Protein AF-A0A060C2W8-F1 (afdb_monomer)

Radius of gyration: 21.61 Å; Cα contacts (8 Å, |Δi|>4): 194; chains: 1; bounding box: 52×40×56 Å

pLDDT: mean 75.12, std 22.34, range [25.98, 97.38]

Solvent-accessible surface area (backbone atoms only — not comparable to full-atom values): 8453 Å² total; per-residue (Å²): 133,81,70,85,68,49,45,65,50,46,77,30,58,70,22,30,35,63,42,86,83,68,55,71,45,81,66,32,76,45,71,22,42,38,35,42,38,41,82,88,74,50,73,50,80,44,84,43,75,37,80,78,45,66,50,79,48,45,62,85,52,87,72,8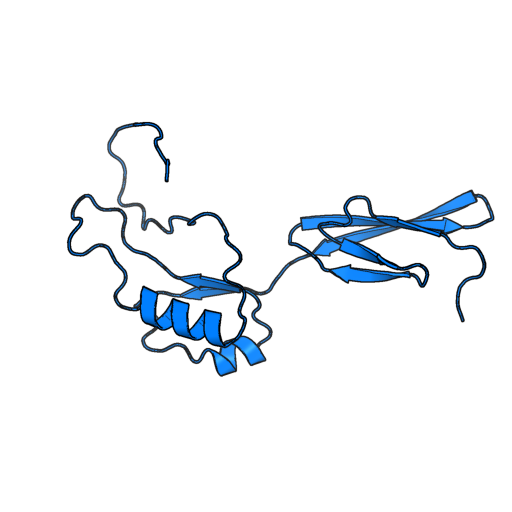1,64,52,65,61,43,45,74,71,58,38,45,31,59,48,65,43,61,37,51,86,62,89,61,74,94,72,24,63,34,88,37,31,68,63,52,49,52,48,32,53,76,66,69,24,44,68,63,84,63,73,82,76,76,65,48,77,76,71,88,82,80,90,82,91,80,83,86,86,89,77,135

Nearest PDB structures (foldseek):
  3ncx-assembly2_B  TM=8.885E-01  e=1.366E-03  Escherichia coli O157:H7 str. TW14359
  7quz-assembly2_DDD  TM=9.394E-01  e=3.832E-03  Paenibacillus illinoisensis
  2zwk-assembly2_E-5  TM=9.213E-01  e=6.017E-03  Escherichia coli O157:H7 str. EDL933
  4uj6-assembly1_A  TM=7.610E-01  e=3.901E-02  Geobacillus stearothermophilus
  4uic-assembly1_A  TM=7.484E-01  e=1.026E-01  Geobacillus stearothermophilus

Foldseek 3Di:
DAPPAKDKDKPDVCQWDADRRRDIDGHDADKIKMKIAHPVRDIDIDIDGDDFAEEEDAVVPVDDPLVVCVVVRHQAYHYAQFAPDPPPPHGGGPCRVVVVVSCVVSNSDPPPPPPPPPHPDPDDDDDDDDDDDDD

InterPro domains:
  IPR002053 Glycoside hydrolase, family 25 [PF01183] (55-108)
  IPR002053 Glycoside hydrolase, family 25 [PS51904] (51-135)
  IPR003343 Bacterial Ig-like domain, group 2 [PF02368] (6-42)
  IPR008964 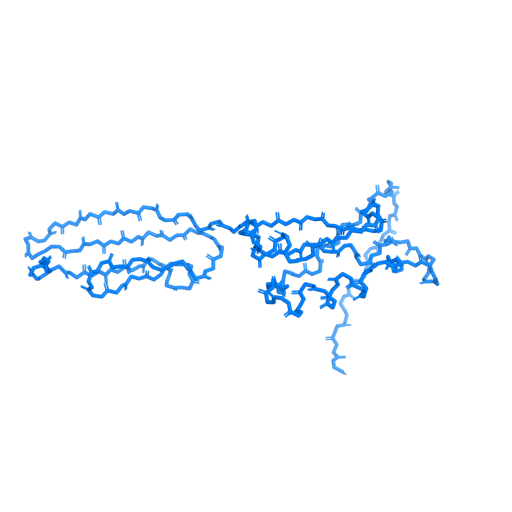Invasin/intimin cell-adhesion fragments [SSF49373] (6-50)
  IPR017853 Glycoside hydrolase superfamily [SSF51445] (51-107)

Mean predicted aligned error: 12.2 Å

Organism: NCBI:txid370801

Sequence (135 aa):
MQALGVTWSSSDSSVASVDSNGNVAAVNWGQATITAHYPDGTSANCLVNVAFKGIDVSQWQTSVDWTAVKNSGVEFAMIRTGYGSEYWSKQTDSKFETYYNGAVQRRIKGRRLPLQLCHHCTPWRSRRRSSVFTS

Structure (mmCIF, N/CA/C/O backbone):
data_AF-A0A060C2W8-F1
#
_entry.id   AF-A0A060C2W8-F1
#
loop_
_atom_site.group_PDB
_atom_site.id
_atom_site.type_symbol
_atom_site.label_atom_id
_atom_site.label_alt_id
_atom_site.label_comp_id
_atom_site.label_asym_id
_atom_site.label_entity_id
_atom_site.label_seq_id
_atom_site.pdbx_PDB_ins_code
_atom_site.Cartn_x
_atom_site.Cartn_y
_atom_site.Cartn_z
_atom_site.occupancy
_atom_site.B_iso_or_equiv
_atom_site.auth_seq_id
_atom_site.auth_comp_id
_atom_site.auth_asym_id
_atom_site.auth_atom_id
_atom_site.pdbx_PDB_model_num
ATOM 1 N N . MET A 1 1 ? -20.306 -14.406 17.555 1.00 48.12 1 MET A N 1
ATOM 2 C CA . MET A 1 1 ? -21.077 -13.626 18.545 1.00 48.12 1 MET A CA 1
ATOM 3 C C . MET A 1 1 ? -20.479 -12.228 18.551 1.00 48.12 1 MET A C 1
ATOM 5 O O . MET A 1 1 ? -19.274 -12.138 18.738 1.00 48.12 1 MET A O 1
ATOM 9 N N . GLN A 1 2 ? -21.245 -11.175 18.249 1.00 53.75 2 GLN A N 1
ATOM 10 C CA . GLN A 1 2 ? -20.772 -9.801 18.477 1.00 53.75 2 GLN A CA 1
ATOM 11 C C . GLN A 1 2 ? -20.669 -9.563 19.990 1.00 53.75 2 GLN A C 1
ATOM 13 O O . GLN A 1 2 ? -21.532 -10.026 20.738 1.00 53.75 2 GLN A O 1
ATOM 18 N N . ALA A 1 3 ? -19.637 -8.847 20.436 1.00 57.97 3 ALA A N 1
ATOM 19 C CA . ALA A 1 3 ? -19.568 -8.354 21.806 1.00 57.97 3 ALA A CA 1
ATOM 20 C C . ALA A 1 3 ? -20.582 -7.207 21.952 1.00 57.97 3 ALA A C 1
ATOM 22 O O . ALA A 1 3 ? -20.360 -6.104 21.453 1.00 57.97 3 ALA A O 1
ATOM 23 N N . LEU A 1 4 ? -21.739 -7.497 22.554 1.00 73.94 4 LEU A N 1
ATOM 24 C CA . LEU A 1 4 ? -22.824 -6.532 22.738 1.00 73.94 4 LEU A CA 1
ATOM 25 C C . LEU A 1 4 ? -22.305 -5.285 23.474 1.00 73.94 4 LEU A C 1
ATOM 27 O O . LEU A 1 4 ? -21.848 -5.377 24.610 1.00 73.94 4 LEU A O 1
ATOM 31 N N . GLY A 1 5 ? -22.382 -4.127 22.813 1.00 83.12 5 GLY A N 1
ATOM 32 C CA . GLY A 1 5 ? -22.053 -2.823 23.398 1.00 83.12 5 GLY A CA 1
ATOM 33 C C . GLY A 1 5 ? -20.603 -2.354 23.242 1.00 83.12 5 GLY A C 1
ATOM 34 O O . GLY A 1 5 ? -20.278 -1.285 23.751 1.00 83.12 5 GLY A O 1
ATOM 35 N N . VAL A 1 6 ? -19.737 -3.091 22.538 1.00 91.69 6 VAL A N 1
ATOM 36 C CA . VAL A 1 6 ? -18.382 -2.601 22.233 1.00 91.69 6 VAL A CA 1
ATOM 37 C C . VAL A 1 6 ? -18.434 -1.600 21.081 1.00 91.69 6 VAL A C 1
ATOM 39 O O . VAL A 1 6 ? -18.983 -1.899 20.020 1.00 91.69 6 VAL A O 1
ATOM 42 N N . THR A 1 7 ? -17.839 -0.422 21.269 1.00 93.88 7 THR A N 1
ATOM 43 C CA . THR A 1 7 ? -17.633 0.554 20.186 1.00 93.88 7 THR A CA 1
ATOM 44 C C . THR A 1 7 ? -16.166 0.600 19.785 1.00 93.88 7 THR A C 1
ATOM 46 O O . THR A 1 7 ? -15.280 0.387 20.609 1.00 93.88 7 THR A O 1
ATOM 49 N N . TRP A 1 8 ? -15.900 0.853 18.506 1.00 95.12 8 TRP A N 1
ATOM 50 C CA . TRP A 1 8 ? -14.553 0.822 17.948 1.00 95.12 8 TRP A CA 1
ATOM 51 C C . TRP A 1 8 ? -14.172 2.179 17.373 1.00 95.12 8 TRP A C 1
ATOM 53 O O . TRP A 1 8 ? -14.989 2.852 16.745 1.00 95.12 8 TRP A O 1
ATOM 63 N N . SER A 1 9 ? -12.914 2.566 17.550 1.00 95.38 9 SER A N 1
ATOM 64 C CA . SER A 1 9 ? -12.346 3.765 16.940 1.00 95.38 9 SER A CA 1
ATOM 65 C C . SER A 1 9 ? -10.955 3.486 16.388 1.00 95.38 9 SER A C 1
ATOM 67 O O . SER A 1 9 ? -10.219 2.670 16.936 1.00 95.38 9 SER A O 1
ATOM 69 N N . SER A 1 10 ? -10.580 4.196 15.326 1.00 97.19 10 SER A N 1
ATOM 70 C CA . SER A 1 10 ? -9.212 4.220 14.803 1.00 97.19 10 SER A CA 1
ATOM 71 C C . SER A 1 10 ? -8.611 5.604 15.007 1.00 97.19 10 SER A C 1
ATOM 73 O O . SER A 1 10 ? -9.303 6.603 14.811 1.00 97.19 10 SER A O 1
ATOM 75 N N . SER A 1 11 ? -7.325 5.668 15.353 1.00 97.31 11 SER A N 1
ATOM 76 C CA . SER A 1 11 ? -6.582 6.931 15.389 1.00 97.31 11 SER A CA 1
ATOM 77 C C . SER A 1 11 ? -6.381 7.533 13.994 1.00 97.31 11 SER A C 1
ATOM 79 O O . SER A 1 11 ? -6.231 8.744 13.877 1.00 97.31 11 SER A O 1
ATOM 81 N N . ASP A 1 12 ? -6.354 6.698 12.949 1.00 95.94 12 ASP A N 1
ATOM 82 C CA . ASP A 1 12 ? -6.238 7.117 11.550 1.00 95.94 12 ASP A CA 1
ATOM 83 C C . ASP A 1 12 ? -6.916 6.094 10.623 1.00 95.94 12 ASP A C 1
ATOM 85 O O . ASP A 1 12 ? -6.334 5.081 10.220 1.00 95.94 12 ASP A O 1
ATOM 89 N N . SER A 1 13 ? -8.167 6.379 10.255 1.00 94.62 13 SER A N 1
ATOM 90 C CA . SER A 1 13 ? -8.958 5.536 9.351 1.00 94.62 13 SER A CA 1
ATOM 91 C C . SER A 1 13 ? -8.454 5.541 7.904 1.00 94.62 13 SER A C 1
ATOM 93 O O . SER A 1 13 ? -8.845 4.670 7.125 1.00 94.62 13 SER A O 1
ATOM 95 N N . SER A 1 14 ? -7.570 6.478 7.538 1.00 92.81 14 SER A N 1
ATOM 96 C CA . SER A 1 14 ? -6.907 6.486 6.233 1.00 92.81 14 SER A CA 1
ATOM 97 C C . SER A 1 14 ? -5.753 5.481 6.157 1.00 92.81 14 SER A C 1
ATOM 99 O O . SER A 1 14 ? -5.379 5.086 5.051 1.00 92.81 14 SER A O 1
ATOM 101 N N . VAL A 1 15 ? -5.231 5.029 7.305 1.00 91.44 15 VAL A N 1
ATOM 102 C CA . VAL A 1 15 ? -4.189 3.997 7.436 1.00 91.44 15 VAL A CA 1
ATOM 103 C C . VAL A 1 15 ? -4.801 2.636 7.761 1.00 91.44 15 VAL A C 1
ATOM 105 O O . VAL A 1 15 ? -4.584 1.684 7.008 1.00 91.44 15 VAL A O 1
ATOM 108 N N . ALA A 1 16 ? -5.602 2.538 8.825 1.00 94.31 16 ALA A N 1
ATOM 109 C CA . ALA A 1 16 ? -6.339 1.327 9.180 1.00 94.31 16 ALA A CA 1
ATOM 110 C C . ALA A 1 16 ? -7.738 1.681 9.690 1.00 94.31 16 ALA A C 1
ATOM 112 O O . ALA A 1 16 ? -7.892 2.485 10.610 1.00 94.31 16 ALA A O 1
ATOM 113 N N . SER A 1 17 ? -8.767 1.070 9.112 1.00 95.25 17 SER A N 1
ATOM 114 C CA . SER A 1 17 ? -10.154 1.248 9.541 1.00 95.25 17 SER A CA 1
ATOM 115 C C . SER A 1 17 ? -10.639 0.035 10.328 1.00 95.25 17 SER A C 1
ATOM 117 O O . SER A 1 17 ? -10.101 -1.060 10.193 1.00 95.25 17 SER A O 1
ATOM 119 N N . VAL A 1 18 ? -11.648 0.235 11.171 1.00 96.38 18 VAL A N 1
ATOM 120 C CA . VAL A 1 18 ? -12.303 -0.819 11.950 1.00 96.38 18 VAL A CA 1
ATOM 121 C C . VAL A 1 18 ? -13.813 -0.671 11.793 1.00 96.38 18 VAL A C 1
ATOM 123 O O . VAL A 1 18 ? -14.323 0.450 11.828 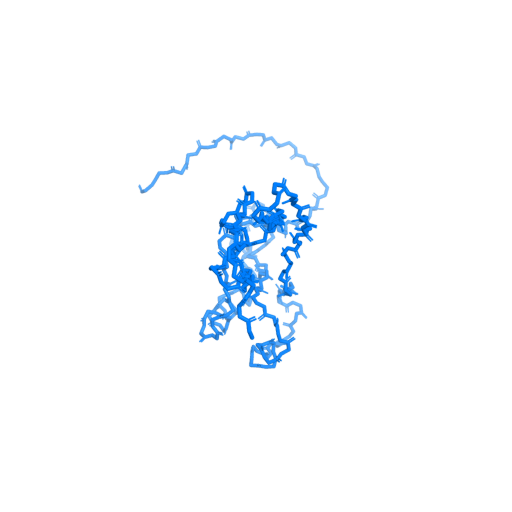1.00 96.38 18 VAL A O 1
ATOM 126 N N . ASP A 1 19 ? -14.519 -1.773 11.548 1.00 93.88 19 ASP A N 1
ATOM 127 C CA . ASP A 1 19 ? -15.982 -1.776 11.471 1.00 93.88 19 ASP A CA 1
ATOM 128 C C . ASP A 1 19 ? -16.630 -1.971 12.857 1.00 93.88 19 ASP A C 1
ATOM 130 O O . ASP A 1 19 ? -15.960 -2.193 13.867 1.00 93.88 19 ASP A O 1
ATOM 134 N N . SER A 1 20 ? -17.962 -1.914 12.922 1.00 90.31 20 SER A N 1
ATOM 135 C CA . SER A 1 20 ? -18.708 -2.136 14.169 1.00 90.31 20 SER A CA 1
ATOM 136 C C . SER A 1 20 ? -18.588 -3.562 14.724 1.00 90.31 20 SER A C 1
ATOM 138 O O . SER A 1 20 ? -18.924 -3.794 15.882 1.00 90.31 20 SER A O 1
ATOM 140 N N . ASN A 1 21 ? -18.100 -4.516 13.927 1.00 89.38 21 ASN A N 1
ATOM 141 C CA . ASN A 1 21 ? -17.857 -5.894 14.345 1.00 89.38 21 ASN A CA 1
ATOM 142 C C . ASN A 1 21 ? -16.442 -6.098 14.906 1.00 89.38 21 ASN A C 1
ATOM 144 O O . ASN A 1 21 ? -16.142 -7.193 15.378 1.00 89.38 21 ASN A O 1
ATOM 148 N N . GLY A 1 22 ? -15.577 -5.080 14.844 1.00 90.00 22 GLY A N 1
ATOM 149 C CA . GLY A 1 22 ? -14.162 -5.189 15.194 1.00 90.00 22 GLY A CA 1
ATOM 15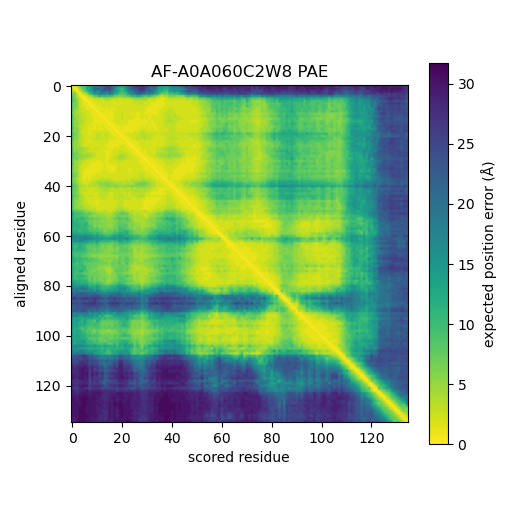0 C C . GLY A 1 22 ? -13.283 -5.749 14.072 1.00 90.00 22 GLY A C 1
ATOM 151 O O . GLY A 1 22 ? -12.137 -6.116 14.324 1.00 90.00 22 GLY A O 1
ATOM 152 N N . ASN A 1 23 ? -13.777 -5.819 12.831 1.00 92.75 23 ASN A N 1
ATOM 153 C CA . ASN A 1 23 ? -12.955 -6.209 11.690 1.00 92.75 23 ASN A CA 1
ATOM 154 C C . ASN A 1 23 ? -12.070 -5.035 11.273 1.00 92.75 23 ASN A C 1
ATOM 156 O O . ASN A 1 23 ? -12.570 -3.986 10.860 1.00 92.75 23 ASN A O 1
ATOM 160 N N . VAL A 1 24 ? -10.754 -5.231 11.352 1.00 94.38 24 VAL A N 1
ATOM 161 C CA . VAL A 1 24 ? -9.760 -4.227 10.961 1.00 94.38 24 VAL A CA 1
ATOM 162 C C . VAL A 1 24 ? -9.359 -4.420 9.499 1.00 94.38 24 VAL A C 1
ATOM 164 O O . VAL A 1 24 ? -8.962 -5.514 9.097 1.00 94.38 24 VAL A O 1
ATOM 167 N N . ALA A 1 25 ? -9.420 -3.351 8.707 1.00 92.75 25 ALA A N 1
ATOM 168 C CA . ALA A 1 25 ? -8.988 -3.322 7.315 1.00 92.75 25 ALA A CA 1
ATOM 169 C C . ALA A 1 25 ? -7.778 -2.394 7.128 1.00 92.75 25 ALA A C 1
ATOM 171 O O . ALA A 1 25 ? -7.783 -1.235 7.546 1.00 92.75 25 ALA A O 1
ATOM 172 N N . ALA A 1 26 ? -6.744 -2.899 6.454 1.00 89.88 26 ALA A N 1
ATOM 173 C CA . ALA A 1 26 ? -5.578 -2.116 6.058 1.00 89.88 26 ALA A CA 1
ATOM 174 C C . ALA A 1 26 ? -5.905 -1.238 4.839 1.00 89.88 26 ALA A C 1
ATOM 176 O O . ALA A 1 26 ? -6.349 -1.741 3.805 1.00 89.88 26 ALA A O 1
ATOM 177 N N . VAL A 1 27 ? -5.658 0.070 4.943 1.00 89.31 27 VAL A N 1
ATOM 178 C CA . VAL A 1 27 ? -5.997 1.053 3.903 1.00 89.31 27 VAL A CA 1
ATOM 179 C C . VAL A 1 27 ? -4.732 1.609 3.245 1.00 89.31 27 VAL A C 1
ATOM 181 O O . VAL A 1 27 ? -4.518 1.424 2.041 1.00 89.31 27 VAL A O 1
ATOM 184 N N . ASN A 1 28 ? -3.849 2.240 4.024 1.00 86.62 28 ASN A N 1
ATOM 185 C CA . ASN A 1 28 ? -2.589 2.808 3.540 1.00 86.62 28 ASN A CA 1
ATOM 186 C C . ASN A 1 28 ? -1.416 2.480 4.452 1.00 86.62 28 ASN A C 1
ATOM 188 O O . ASN A 1 28 ? -1.592 2.067 5.589 1.00 86.62 28 ASN A O 1
ATOM 192 N N . TRP A 1 29 ? -0.212 2.667 3.911 1.00 86.56 29 TRP A N 1
ATOM 193 C CA . TRP A 1 29 ? 1.023 2.445 4.642 1.00 86.56 29 TRP A CA 1
ATOM 194 C C . TRP A 1 29 ? 1.108 3.437 5.792 1.00 86.56 29 TRP A C 1
ATOM 196 O O . TRP A 1 29 ? 0.833 4.622 5.602 1.00 86.56 29 TRP A O 1
ATOM 206 N N . GLY A 1 30 ? 1.516 2.947 6.953 1.00 91.06 30 GLY A N 1
ATOM 207 C CA . GLY A 1 30 ? 1.636 3.758 8.149 1.00 91.06 30 GLY A CA 1
ATOM 208 C C . GLY A 1 30 ? 1.218 2.983 9.382 1.00 91.06 30 GLY A C 1
ATOM 209 O O . GLY A 1 30 ? 1.110 1.756 9.375 1.00 91.06 30 GLY A O 1
ATOM 210 N N . GLN A 1 31 ? 0.973 3.728 10.448 1.00 94.50 31 GLN A N 1
ATOM 211 C CA . GLN A 1 31 ? 0.595 3.181 11.736 1.00 94.50 31 GLN A CA 1
ATOM 212 C C . GLN A 1 31 ? -0.704 3.822 12.217 1.00 94.50 31 GLN A C 1
ATOM 214 O O . GLN A 1 31 ? -0.869 5.035 12.119 1.00 94.50 31 GLN A O 1
ATOM 219 N N . ALA A 1 32 ? -1.607 3.005 12.744 1.00 96.75 32 ALA A N 1
ATOM 220 C CA . ALA A 1 32 ? -2.830 3.459 13.387 1.00 96.75 32 ALA A CA 1
ATOM 221 C C . ALA A 1 32 ? -3.099 2.614 14.631 1.00 96.75 32 ALA A C 1
ATOM 223 O O . ALA A 1 32 ? -2.830 1.415 14.652 1.00 96.75 32 ALA A O 1
ATOM 224 N N . THR A 1 33 ? -3.643 3.231 15.669 1.00 97.25 33 THR A N 1
ATOM 225 C CA . THR A 1 33 ? -4.094 2.531 16.869 1.00 97.25 33 THR A CA 1
ATOM 226 C C . THR A 1 33 ? -5.592 2.303 16.768 1.00 97.25 33 THR A C 1
ATOM 228 O O . THR A 1 33 ? -6.353 3.250 16.566 1.00 97.25 33 THR A O 1
ATOM 231 N N . ILE A 1 34 ? -6.010 1.050 16.917 1.00 97.38 34 ILE A N 1
ATOM 232 C CA . ILE A 1 34 ? -7.415 0.666 17.023 1.00 97.38 34 ILE A CA 1
ATOM 233 C C . ILE A 1 34 ? -7.767 0.520 18.500 1.00 97.38 34 ILE A C 1
ATOM 235 O O . ILE A 1 34 ? -7.067 -0.175 19.236 1.00 97.38 34 ILE A O 1
ATOM 239 N N . THR A 1 35 ? -8.858 1.154 18.915 1.00 96.31 35 THR A N 1
ATOM 240 C CA . THR A 1 35 ? -9.355 1.129 20.292 1.00 96.31 35 THR A CA 1
ATOM 241 C C . THR A 1 35 ? -10.740 0.501 20.335 1.00 96.31 35 THR A C 1
ATOM 243 O O . THR A 1 35 ? -11.635 0.932 19.608 1.00 96.31 35 THR A O 1
ATOM 246 N N . ALA A 1 36 ? -10.909 -0.494 21.202 1.00 95.75 36 ALA A N 1
ATOM 247 C CA . ALA A 1 36 ? -12.201 -1.024 21.618 1.00 95.75 36 ALA A CA 1
ATOM 248 C C . ALA A 1 36 ? -12.617 -0.347 22.925 1.00 95.75 36 ALA A C 1
ATOM 250 O O . ALA A 1 36 ? -11.846 -0.364 23.885 1.00 95.75 36 ALA A O 1
ATOM 251 N N . HIS A 1 37 ? -13.823 0.205 22.974 1.00 94.44 37 HIS A N 1
ATOM 252 C CA . HIS A 1 37 ? -14.430 0.786 24.170 1.00 94.44 37 HIS A CA 1
ATOM 253 C C . HIS A 1 37 ? -15.549 -0.125 24.655 1.00 94.44 37 HIS A C 1
ATOM 255 O O . HIS A 1 37 ? -16.462 -0.444 23.888 1.00 94.44 37 HIS A O 1
ATOM 261 N N . TYR A 1 38 ? -15.480 -0.532 25.918 1.00 93.69 38 TYR A N 1
ATOM 262 C CA . TYR A 1 38 ? -16.440 -1.437 26.538 1.00 93.69 38 TYR A CA 1
ATOM 263 C C . TYR A 1 38 ? -17.495 -0.662 27.347 1.00 93.69 38 TYR A C 1
ATOM 265 O O . TYR A 1 38 ? -17.222 0.444 27.823 1.00 93.69 38 TYR A O 1
ATOM 273 N N . PRO A 1 39 ? -18.700 -1.229 27.550 1.00 91.31 39 PRO A N 1
ATOM 274 C CA . PRO A 1 39 ? -19.762 -0.575 28.322 1.00 91.31 39 PRO A CA 1
ATOM 275 C C . PRO A 1 39 ? -19.404 -0.264 29.782 1.00 91.31 39 PRO A C 1
ATOM 277 O O . PRO A 1 39 ? -20.008 0.618 30.383 1.00 91.31 39 PRO A O 1
ATOM 280 N N . ASP A 1 40 ? -18.440 -0.985 30.356 1.00 91.62 40 ASP A N 1
ATOM 281 C CA . ASP A 1 40 ? -17.944 -0.781 31.722 1.00 91.62 40 ASP A CA 1
ATOM 282 C C . ASP A 1 40 ? -16.961 0.402 31.845 1.00 91.62 40 ASP A C 1
ATOM 284 O O . ASP A 1 40 ? -16.448 0.674 32.930 1.00 91.62 40 ASP A O 1
ATOM 288 N N . GLY A 1 41 ? -16.707 1.117 30.742 1.00 90.25 41 GLY A N 1
ATOM 289 C CA . GLY A 1 41 ? -15.786 2.249 30.673 1.00 90.25 41 GLY A CA 1
ATOM 290 C C . GLY A 1 41 ? -14.323 1.852 30.469 1.00 90.25 41 GLY A C 1
ATOM 291 O O . GLY A 1 41 ? -13.463 2.730 30.383 1.00 90.25 41 GLY A O 1
ATOM 292 N N . THR A 1 42 ? -14.016 0.557 30.371 1.00 93.88 42 THR A N 1
ATOM 293 C CA . THR A 1 42 ? -12.666 0.094 30.039 1.00 93.88 42 THR A CA 1
ATOM 294 C C . THR A 1 42 ? -12.404 0.188 28.536 1.00 93.88 42 THR A C 1
ATOM 296 O O . THR A 1 42 ? -13.320 0.282 27.714 1.00 93.88 42 THR A O 1
ATOM 299 N N . SER A 1 43 ? -11.125 0.176 28.152 1.00 94.75 43 SER A N 1
ATOM 300 C CA . SER A 1 43 ? -10.729 0.132 26.745 1.00 94.75 43 SER A CA 1
ATOM 301 C C . SER A 1 43 ? -9.520 -0.766 26.516 1.00 94.75 43 SER A C 1
ATOM 303 O O . SER A 1 43 ? -8.684 -0.962 27.400 1.00 94.75 43 SER A O 1
ATOM 305 N N . ALA A 1 44 ? -9.435 -1.315 25.307 1.00 95.19 44 ALA A N 1
ATOM 306 C CA . ALA A 1 44 ? -8.290 -2.080 24.833 1.00 95.19 44 ALA A CA 1
ATOM 307 C C . ALA A 1 44 ? -7.749 -1.450 23.549 1.00 95.19 44 ALA A C 1
ATOM 309 O O . ALA A 1 44 ? -8.521 -1.074 22.669 1.00 95.19 44 ALA A O 1
ATOM 310 N N . ASN A 1 45 ? -6.423 -1.364 23.435 1.00 95.19 45 ASN A N 1
ATOM 311 C CA . ASN A 1 45 ? -5.745 -0.767 22.288 1.00 95.19 45 ASN A CA 1
ATOM 312 C C . ASN A 1 45 ? -4.916 -1.811 21.539 1.00 95.19 45 ASN A C 1
ATOM 314 O O . ASN A 1 45 ? -4.250 -2.645 22.150 1.00 95.19 45 ASN A O 1
ATOM 318 N N . CYS A 1 46 ? -4.905 -1.713 20.215 1.00 94.69 46 CYS A N 1
ATOM 319 C CA . CYS A 1 46 ? -4.049 -2.492 19.335 1.00 94.69 46 CYS A CA 1
ATOM 320 C C . CYS A 1 46 ? -3.314 -1.551 18.382 1.00 94.69 46 CYS A C 1
ATOM 322 O O . CYS A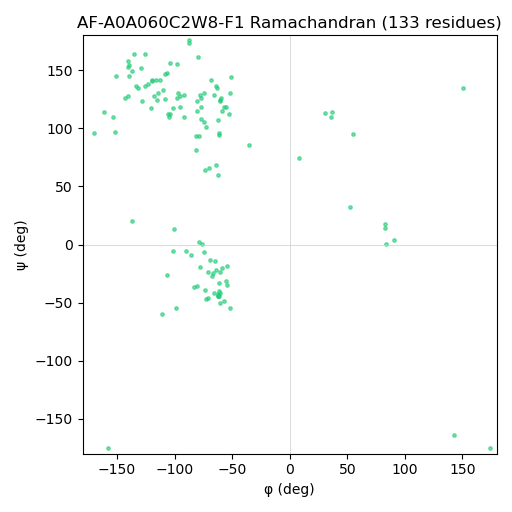 1 46 ? -3.940 -0.783 17.650 1.00 94.69 46 CYS A O 1
ATOM 324 N N . LEU A 1 47 ? -1.982 -1.611 18.388 1.00 95.62 47 LEU A N 1
ATOM 325 C CA . LEU A 1 47 ? -1.161 -0.889 17.427 1.00 95.62 47 LEU A CA 1
ATOM 326 C C . LEU A 1 47 ? -1.122 -1.663 16.108 1.00 95.62 47 LEU A C 1
ATOM 328 O O . LEU A 1 47 ? -0.569 -2.761 16.041 1.00 95.62 47 LEU A O 1
ATOM 332 N N . VAL A 1 48 ? -1.675 -1.076 15.054 1.00 95.00 48 VAL A N 1
ATOM 333 C CA . VAL A 1 48 ? -1.707 -1.653 13.711 1.00 95.00 48 VAL A CA 1
ATOM 334 C C . VAL A 1 48 ? -0.628 -0.993 12.866 1.00 95.00 48 VAL A C 1
ATOM 336 O O . VAL A 1 48 ? -0.661 0.211 12.618 1.00 95.00 48 VAL A O 1
ATOM 339 N N . ASN A 1 49 ? 0.336 -1.793 12.412 1.00 93.56 49 ASN A N 1
ATOM 340 C CA . ASN A 1 49 ? 1.370 -1.361 11.479 1.00 93.56 49 ASN A CA 1
ATOM 341 C C . ASN A 1 49 ? 1.062 -1.912 10.084 1.00 93.56 49 ASN A C 1
ATOM 343 O O . ASN A 1 49 ? 1.167 -3.116 9.849 1.00 93.56 49 ASN A O 1
ATOM 347 N N . VAL A 1 50 ? 0.673 -1.035 9.162 1.00 91.56 50 VAL A N 1
ATOM 348 C CA . VAL A 1 50 ? 0.323 -1.412 7.793 1.00 91.56 50 VAL A CA 1
ATOM 349 C C . VAL A 1 50 ? 1.561 -1.303 6.914 1.00 91.56 50 VAL A C 1
ATOM 351 O O . VAL A 1 50 ? 2.032 -0.212 6.589 1.00 91.56 50 VAL A O 1
ATOM 354 N N . ALA A 1 51 ? 2.068 -2.458 6.493 1.00 87.69 51 ALA A N 1
ATOM 355 C CA . ALA A 1 51 ? 3.163 -2.576 5.543 1.00 87.69 51 ALA A CA 1
ATOM 356 C C . ALA A 1 51 ? 2.698 -3.335 4.300 1.00 87.69 51 ALA A C 1
ATOM 358 O O . ALA A 1 51 ? 1.974 -4.322 4.397 1.00 87.69 51 ALA A O 1
ATOM 359 N N . PHE A 1 52 ? 3.148 -2.885 3.132 1.00 84.81 52 PHE A N 1
ATOM 360 C CA . PHE A 1 52 ? 2.863 -3.546 1.865 1.00 84.81 52 PHE A CA 1
ATOM 361 C C . PHE A 1 52 ? 4.118 -4.214 1.335 1.00 84.81 52 PHE A C 1
ATOM 363 O O . PHE A 1 52 ? 5.227 -3.702 1.498 1.00 84.81 52 PHE A O 1
ATOM 370 N N . LYS A 1 53 ? 3.944 -5.346 0.661 1.00 85.81 53 LYS A N 1
ATOM 371 C CA . LYS A 1 53 ? 5.050 -6.028 -0.004 1.00 85.81 53 LYS A CA 1
ATOM 372 C C . LYS A 1 53 ? 5.327 -5.349 -1.344 1.00 85.81 53 LYS A C 1
ATOM 374 O O . LYS A 1 53 ? 4.425 -5.226 -2.175 1.00 85.81 53 LYS A O 1
ATOM 379 N N . GLY A 1 54 ? 6.563 -4.905 -1.544 1.00 86.69 54 GLY A N 1
ATOM 380 C CA . GLY A 1 54 ? 7.002 -4.227 -2.760 1.00 86.69 54 GLY A CA 1
ATOM 381 C C . GLY A 1 54 ? 8.219 -4.883 -3.397 1.00 86.69 54 GLY A C 1
ATOM 382 O O . GLY A 1 54 ? 8.904 -5.673 -2.751 1.00 86.69 54 GLY A O 1
ATOM 383 N N . ILE A 1 55 ? 8.480 -4.538 -4.656 1.00 87.56 55 ILE A N 1
ATOM 384 C CA . ILE A 1 55 ? 9.721 -4.882 -5.368 1.00 87.56 55 ILE A CA 1
ATOM 385 C C . ILE A 1 55 ? 10.329 -3.634 -6.003 1.00 87.56 55 ILE A C 1
ATOM 387 O O . ILE A 1 55 ? 9.589 -2.726 -6.380 1.00 87.56 55 ILE A O 1
ATOM 391 N N . ASP A 1 56 ? 11.646 -3.608 -6.178 1.00 87.25 56 ASP A N 1
ATOM 392 C CA . ASP A 1 56 ? 12.341 -2.630 -7.010 1.00 87.25 56 ASP A CA 1
ATOM 393 C C . ASP A 1 56 ? 12.912 -3.303 -8.267 1.00 87.25 56 ASP A C 1
ATOM 395 O O . ASP A 1 56 ? 13.483 -4.392 -8.211 1.00 87.25 56 ASP A O 1
ATOM 399 N N . VAL A 1 57 ? 12.691 -2.692 -9.432 1.00 86.69 57 VAL A N 1
ATOM 400 C CA . VAL A 1 57 ? 13.129 -3.234 -10.724 1.00 86.69 57 VAL A CA 1
ATOM 401 C C . VAL A 1 57 ? 13.662 -2.145 -11.652 1.00 86.69 57 VAL A C 1
ATOM 403 O O . VAL A 1 57 ? 13.307 -0.967 -11.576 1.00 86.69 57 VAL A O 1
ATOM 406 N N . SER A 1 58 ? 14.525 -2.551 -12.573 1.00 85.94 58 SER A N 1
ATOM 407 C CA . SER A 1 58 ? 15.121 -1.726 -13.621 1.00 85.94 58 SER A CA 1
ATOM 408 C C . SER A 1 58 ? 15.610 -2.603 -14.779 1.00 85.94 58 SER A C 1
ATOM 410 O O . SER A 1 58 ? 15.435 -3.818 -14.736 1.00 85.94 58 SER A O 1
ATOM 412 N N . GLN A 1 59 ? 16.281 -2.037 -15.788 1.00 84.56 59 GLN A N 1
ATOM 413 C CA . GLN A 1 59 ? 16.809 -2.815 -16.921 1.00 84.56 59 GLN A CA 1
ATOM 414 C C . GLN A 1 59 ? 17.730 -3.992 -16.553 1.00 84.56 59 GLN A C 1
ATOM 416 O O . GLN A 1 59 ? 17.947 -4.871 -17.382 1.00 84.56 59 GLN A O 1
ATOM 421 N N . TRP A 1 60 ? 18.282 -4.010 -15.337 1.00 85.50 60 TRP A N 1
ATOM 422 C CA . TRP A 1 60 ? 19.140 -5.095 -14.856 1.00 85.50 60 TRP A CA 1
ATOM 423 C C . TRP A 1 60 ? 18.371 -6.386 -14.574 1.00 85.50 60 TRP A C 1
ATOM 425 O O . TRP A 1 60 ? 18.944 -7.470 -14.645 1.00 85.50 60 TRP A O 1
ATOM 435 N N . GLN A 1 61 ? 17.067 -6.289 -14.317 1.00 85.56 61 GLN A N 1
ATOM 436 C CA . GLN A 1 61 ? 16.176 -7.433 -14.414 1.00 85.56 61 GLN A CA 1
ATOM 437 C C . GLN A 1 61 ? 15.924 -7.647 -15.906 1.00 85.56 61 GLN A C 1
ATOM 439 O O . GLN A 1 61 ? 15.252 -6.839 -16.538 1.00 85.56 61 GLN A O 1
ATOM 444 N N . THR A 1 62 ? 16.496 -8.701 -16.487 1.00 79.38 62 THR A N 1
ATOM 445 C CA . THR A 1 62 ? 16.383 -9.013 -17.924 1.00 79.38 62 THR A CA 1
ATOM 446 C C . THR A 1 62 ? 14.934 -9.262 -18.353 1.00 79.38 62 THR A C 1
ATOM 448 O O . THR A 1 62 ? 14.539 -8.883 -19.459 1.00 79.38 62 THR A O 1
ATOM 451 N N . SER A 1 63 ? 14.129 -9.835 -17.455 1.00 85.12 63 SER A N 1
ATOM 452 C CA . SER A 1 63 ? 12.686 -10.030 -17.597 1.00 85.12 63 SER A CA 1
ATOM 453 C C . SER A 1 63 ? 11.999 -10.021 -16.232 1.00 85.12 63 SER A C 1
ATOM 455 O O . SER A 1 63 ? 12.543 -10.560 -15.268 1.00 85.12 63 SER A O 1
ATOM 457 N N . VAL A 1 64 ? 10.782 -9.479 -16.162 1.00 86.06 64 VAL A N 1
ATOM 458 C CA . VAL A 1 64 ? 9.928 -9.527 -14.965 1.00 86.06 64 VAL A CA 1
ATOM 459 C C . VAL A 1 64 ? 8.622 -10.234 -15.318 1.00 86.06 64 VAL A C 1
ATOM 461 O O . VAL A 1 64 ? 7.852 -9.741 -16.144 1.00 86.06 64 VAL A O 1
ATOM 464 N N . ASP A 1 65 ? 8.357 -11.375 -14.679 1.00 91.00 65 ASP A N 1
ATOM 465 C CA . ASP A 1 65 ? 7.043 -12.018 -14.735 1.00 91.00 65 ASP A CA 1
ATOM 466 C C . ASP A 1 65 ? 6.104 -11.345 -13.731 1.00 91.00 65 ASP A C 1
ATOM 468 O O . ASP A 1 65 ? 6.029 -11.693 -12.551 1.00 91.00 65 ASP A O 1
ATOM 472 N N . TRP A 1 66 ? 5.358 -10.361 -14.219 1.00 86.62 66 TRP A N 1
ATOM 473 C CA . TRP A 1 66 ? 4.422 -9.613 -13.394 1.00 86.62 66 TRP A CA 1
ATOM 474 C C . TRP A 1 66 ? 3.268 -10.465 -12.846 1.00 86.62 66 TRP A C 1
ATOM 476 O O . TRP A 1 66 ? 2.660 -10.089 -11.842 1.00 86.62 66 TRP A O 1
ATOM 486 N N . THR A 1 67 ? 2.951 -11.600 -13.477 1.00 88.62 67 THR A N 1
ATOM 487 C CA . THR A 1 67 ? 1.926 -12.530 -12.989 1.00 88.62 67 THR A CA 1
ATOM 488 C C . THR A 1 67 ? 2.444 -13.271 -11.761 1.00 88.62 67 THR A C 1
ATOM 490 O O . THR A 1 67 ? 1.771 -13.284 -10.730 1.00 88.62 67 THR A O 1
ATOM 493 N N . ALA A 1 68 ? 3.670 -13.795 -11.823 1.00 88.81 68 ALA A N 1
ATOM 494 C CA . ALA A 1 68 ? 4.333 -14.384 -10.661 1.00 88.81 68 ALA A CA 1
ATOM 495 C C . ALA A 1 68 ? 4.522 -13.356 -9.533 1.00 88.81 68 ALA A C 1
ATOM 497 O O . ALA A 1 68 ? 4.239 -13.653 -8.372 1.00 88.81 68 ALA A O 1
ATOM 498 N N . VAL A 1 69 ? 4.906 -12.118 -9.869 1.00 88.00 69 VAL A N 1
ATOM 499 C CA . VAL A 1 69 ? 5.005 -11.011 -8.901 1.00 88.00 69 VAL A CA 1
ATOM 500 C C . VAL A 1 69 ? 3.668 -10.787 -8.197 1.00 88.00 69 VAL A C 1
ATOM 502 O O . VAL A 1 69 ? 3.627 -10.759 -6.966 1.00 88.00 69 VAL A O 1
ATOM 505 N N . LYS A 1 70 ? 2.559 -10.700 -8.941 1.00 85.12 70 LYS A N 1
ATOM 506 C CA . LYS A 1 70 ? 1.230 -10.523 -8.345 1.00 85.12 70 LYS A CA 1
ATOM 507 C C . LYS A 1 70 ? 0.843 -11.702 -7.448 1.00 85.12 70 LYS A C 1
ATOM 509 O O . LYS A 1 70 ? 0.378 -11.481 -6.331 1.00 85.12 70 LYS A O 1
ATOM 514 N N . ASN A 1 71 ? 1.093 -12.929 -7.900 1.00 88.69 71 ASN A N 1
ATOM 515 C CA . ASN A 1 71 ? 0.801 -14.150 -7.144 1.00 88.69 71 ASN A CA 1
ATOM 516 C C . ASN A 1 71 ? 1.663 -14.284 -5.878 1.00 88.69 71 ASN A C 1
ATOM 518 O O . ASN A 1 71 ? 1.235 -14.903 -4.910 1.00 88.69 71 ASN A O 1
ATOM 522 N N . SER A 1 72 ? 2.843 -13.659 -5.840 1.00 87.25 72 SER A N 1
ATOM 523 C CA . SER A 1 72 ? 3.712 -13.628 -4.655 1.00 87.25 72 SER A CA 1
ATOM 524 C C . SER A 1 72 ? 3.242 -12.664 -3.550 1.00 87.25 72 SER A C 1
ATOM 526 O O . SER A 1 72 ? 3.915 -12.532 -2.520 1.00 87.25 72 SER A O 1
ATOM 528 N N . GLY A 1 73 ? 2.116 -11.972 -3.762 1.00 85.00 73 GLY A N 1
ATOM 529 C CA . GLY A 1 73 ? 1.539 -11.012 -2.821 1.00 85.00 73 GLY A CA 1
ATOM 530 C C . GLY A 1 73 ? 2.162 -9.619 -2.889 1.00 85.00 73 GLY A C 1
ATOM 531 O O . GLY A 1 73 ? 2.034 -8.855 -1.941 1.00 85.00 73 GLY A O 1
ATOM 532 N N . VAL A 1 74 ? 2.865 -9.279 -3.974 1.00 86.19 74 VAL A N 1
ATOM 533 C CA . VAL A 1 74 ? 3.411 -7.930 -4.175 1.00 86.19 74 VAL A CA 1
ATOM 534 C C . VAL A 1 74 ? 2.291 -6.964 -4.554 1.00 86.19 74 VAL A C 1
ATOM 536 O O . VAL A 1 74 ? 1.492 -7.204 -5.464 1.00 86.19 74 VAL A O 1
ATOM 539 N N . GLU A 1 75 ? 2.251 -5.838 -3.853 1.00 83.19 75 GLU A N 1
ATOM 540 C CA . GLU A 1 75 ? 1.195 -4.837 -3.967 1.00 83.19 75 GLU A CA 1
ATOM 541 C C . GLU A 1 75 ? 1.637 -3.577 -4.707 1.00 83.19 75 GLU A C 1
ATOM 543 O O . GLU A 1 75 ? 0.802 -2.910 -5.327 1.00 83.19 75 GLU A O 1
ATOM 548 N N . PHE A 1 76 ? 2.935 -3.267 -4.677 1.00 83.50 76 PHE A N 1
ATOM 549 C CA . PHE A 1 76 ? 3.524 -2.141 -5.395 1.00 83.50 76 PHE A CA 1
ATOM 550 C C . PHE A 1 76 ? 4.885 -2.503 -5.998 1.00 83.50 76 PHE A C 1
ATOM 552 O O . PHE A 1 76 ? 5.556 -3.430 -5.551 1.00 83.50 76 PHE A O 1
ATOM 559 N N . ALA A 1 77 ? 5.301 -1.758 -7.019 1.00 84.75 77 ALA A N 1
ATOM 560 C CA . ALA A 1 77 ? 6.621 -1.890 -7.618 1.00 84.75 77 ALA A CA 1
ATOM 561 C C . ALA A 1 77 ? 7.251 -0.508 -7.801 1.00 84.75 77 ALA A C 1
ATOM 563 O O . ALA A 1 77 ? 6.588 0.432 -8.244 1.00 84.75 77 ALA A O 1
ATOM 564 N N . MET A 1 78 ? 8.529 -0.396 -7.462 1.00 84.25 78 MET A N 1
ATOM 565 C CA . MET A 1 78 ? 9.378 0.749 -7.758 1.00 84.25 78 MET A CA 1
ATOM 566 C C . MET A 1 78 ? 10.134 0.438 -9.047 1.00 84.25 78 MET A C 1
ATOM 568 O O . MET A 1 78 ? 10.870 -0.540 -9.115 1.00 84.25 78 MET A O 1
ATOM 572 N N . ILE A 1 79 ? 9.930 1.238 -10.091 1.00 84.69 79 ILE A N 1
ATOM 573 C CA . ILE A 1 79 ? 10.560 1.016 -11.396 1.00 84.69 79 ILE A CA 1
ATOM 574 C C . ILE A 1 79 ? 11.491 2.188 -11.663 1.00 84.69 79 ILE A C 1
ATOM 576 O O . ILE A 1 79 ? 11.055 3.342 -11.633 1.00 84.69 79 ILE A O 1
ATOM 580 N N . ARG A 1 80 ? 12.771 1.909 -11.920 1.00 84.06 80 ARG A N 1
ATOM 581 C CA . ARG A 1 80 ? 13.744 2.962 -12.227 1.00 84.06 80 ARG A CA 1
ATOM 582 C C . ARG A 1 80 ? 13.322 3.710 -13.491 1.00 84.06 80 ARG A C 1
ATOM 584 O O . ARG A 1 80 ? 13.149 3.101 -14.539 1.00 84.06 80 ARG A O 1
ATOM 591 N N . THR A 1 81 ? 13.190 5.029 -13.384 1.00 73.38 81 THR A N 1
ATOM 592 C CA . THR A 1 81 ? 12.838 5.919 -14.501 1.00 73.38 81 THR A CA 1
ATOM 593 C C . THR A 1 81 ? 14.056 6.295 -15.329 1.00 73.38 81 THR A C 1
ATOM 595 O O . THR A 1 81 ? 13.955 6.381 -16.546 1.00 73.38 81 THR A O 1
ATOM 598 N N . GLY A 1 82 ? 15.212 6.488 -14.692 1.00 76.50 82 GLY A N 1
ATOM 599 C CA . GLY A 1 82 ? 16.441 6.852 -15.377 1.00 76.50 82 GLY A CA 1
ATOM 600 C C . GLY A 1 82 ? 17.614 7.157 -14.455 1.00 76.50 82 GLY A C 1
ATOM 601 O O . GLY A 1 82 ? 17.525 6.979 -13.241 1.00 76.50 82 GLY A O 1
ATOM 602 N N . TYR A 1 83 ? 18.724 7.596 -15.041 1.00 69.81 83 TYR A N 1
ATOM 603 C CA . TYR A 1 83 ? 19.911 8.058 -14.319 1.00 69.81 83 TYR A CA 1
ATOM 604 C C . TYR A 1 83 ? 19.955 9.580 -14.418 1.00 69.81 83 TYR A C 1
ATOM 606 O O . TYR A 1 83 ? 20.135 10.089 -15.521 1.00 69.81 83 TYR A O 1
ATOM 614 N N . GLY A 1 84 ? 19.758 10.298 -13.307 1.00 61.03 84 GLY A N 1
ATOM 615 C CA . GLY A 1 84 ? 19.694 11.766 -13.278 1.00 61.03 84 GLY A CA 1
ATOM 616 C C . GLY A 1 84 ? 21.039 12.450 -13.529 1.00 61.03 84 GLY A C 1
ATOM 617 O O . GLY A 1 84 ? 21.624 13.070 -12.646 1.00 61.03 84 GLY A O 1
ATOM 618 N N . SER A 1 85 ? 21.514 12.264 -14.753 1.00 62.94 85 SER A N 1
ATOM 619 C CA . SER A 1 85 ? 22.652 12.892 -15.404 1.00 62.94 85 SER A CA 1
ATOM 620 C C . SER A 1 85 ? 22.193 14.191 -16.079 1.00 62.94 85 SER A C 1
ATOM 622 O O . SER A 1 85 ? 21.005 14.486 -16.144 1.00 62.94 85 SER A O 1
ATOM 624 N N . GLU A 1 86 ? 23.114 14.979 -16.619 1.00 55.47 86 GLU A N 1
ATOM 625 C CA . GLU A 1 86 ? 22.788 16.133 -17.472 1.00 55.47 86 GLU A CA 1
ATOM 626 C C . GLU A 1 86 ? 22.609 15.717 -18.952 1.00 55.47 86 GLU A C 1
ATOM 628 O O . GLU A 1 86 ? 22.119 16.484 -19.776 1.00 55.47 86 GLU A O 1
ATOM 633 N N . TYR A 1 87 ? 22.935 14.464 -19.305 1.00 61.66 87 TYR A N 1
ATOM 634 C CA . TYR A 1 87 ? 22.786 13.921 -20.662 1.00 61.66 87 TYR A CA 1
ATOM 635 C C . TYR A 1 87 ? 21.354 13.457 -20.948 1.00 61.66 87 TYR A C 1
ATOM 637 O O . TYR A 1 87 ? 21.041 12.277 -20.821 1.00 61.66 87 TYR A O 1
ATOM 645 N N . TRP A 1 88 ? 20.464 14.387 -21.295 1.00 56.72 88 TRP A N 1
ATOM 646 C CA . TRP A 1 88 ? 19.012 14.166 -21.446 1.00 56.72 88 TRP A CA 1
ATOM 647 C C . TRP A 1 88 ? 18.617 13.026 -22.404 1.00 56.72 88 TRP A C 1
ATOM 649 O O . TRP A 1 88 ? 17.664 12.294 -22.151 1.00 56.72 88 TRP A O 1
ATOM 659 N N . SER A 1 89 ? 19.374 12.816 -23.484 1.00 63.75 89 SER A N 1
ATOM 660 C CA . SER A 1 89 ? 18.996 11.907 -24.578 1.00 63.75 89 SER A CA 1
ATOM 661 C C . SER A 1 89 ? 19.120 10.406 -24.277 1.00 63.75 89 SER A C 1
ATOM 663 O O . SER A 1 89 ? 18.717 9.594 -25.106 1.00 63.75 89 SER A O 1
ATOM 665 N N . LYS A 1 90 ? 19.679 10.011 -23.124 1.00 65.12 90 LYS A N 1
ATOM 666 C CA . LYS A 1 90 ? 19.904 8.595 -22.760 1.00 65.12 90 LYS A CA 1
ATOM 667 C C . LYS A 1 90 ? 19.541 8.266 -21.309 1.00 65.12 90 LYS A C 1
ATOM 669 O O . LYS A 1 90 ? 20.046 7.292 -20.756 1.00 65.12 90 LYS A O 1
ATOM 674 N N . GLN A 1 91 ? 18.716 9.091 -20.665 1.00 68.31 91 GLN A N 1
ATOM 675 C CA . GLN A 1 91 ? 18.464 8.927 -19.231 1.00 68.31 91 GLN A CA 1
ATOM 676 C C . GLN A 1 91 ? 17.450 7.844 -18.929 1.00 68.31 91 GLN A C 1
ATOM 678 O O . GLN A 1 91 ? 17.615 7.168 -17.918 1.00 68.31 91 GLN A O 1
ATOM 683 N N . THR A 1 92 ? 16.429 7.685 -19.773 1.00 74.12 92 THR A N 1
ATOM 684 C CA . THR A 1 92 ? 15.311 6.786 -19.497 1.00 74.12 92 THR A CA 1
ATOM 685 C C . THR A 1 92 ? 15.769 5.335 -19.466 1.00 74.12 92 THR A C 1
ATOM 687 O O . THR A 1 92 ? 16.420 4.857 -20.395 1.00 74.12 92 THR A O 1
ATOM 690 N N . ASP A 1 93 ? 15.422 4.624 -18.394 1.00 78.31 93 ASP A N 1
ATOM 691 C CA . ASP A 1 93 ? 15.642 3.185 -18.329 1.00 78.31 93 ASP A CA 1
ATOM 692 C C . ASP A 1 93 ? 14.879 2.499 -19.468 1.00 78.31 93 ASP A C 1
ATOM 694 O O . ASP A 1 93 ? 13.668 2.675 -19.618 1.00 78.31 93 ASP A O 1
ATOM 698 N N . SER A 1 94 ? 15.591 1.701 -20.264 1.00 84.25 94 SER A N 1
ATOM 699 C CA . SER A 1 94 ? 15.038 1.046 -21.456 1.00 84.25 94 SER A CA 1
ATOM 700 C C . SER A 1 94 ? 13.843 0.127 -21.169 1.00 84.25 94 SER A C 1
ATOM 702 O O . SER A 1 94 ? 13.068 -0.174 -22.076 1.00 84.25 94 SER A O 1
ATOM 704 N N . LYS A 1 95 ? 13.668 -0.324 -19.920 1.00 85.06 95 LYS A N 1
ATOM 705 C CA . LYS A 1 95 ? 12.563 -1.184 -19.490 1.00 85.06 95 LYS A CA 1
ATOM 706 C C . LYS A 1 95 ? 11.454 -0.437 -18.760 1.00 85.06 95 LYS A C 1
ATOM 708 O O . LYS A 1 95 ? 10.427 -1.061 -18.497 1.00 85.06 95 LYS A O 1
ATOM 713 N N . PHE A 1 96 ? 11.604 0.860 -18.471 1.00 81.38 96 PHE A N 1
ATOM 714 C CA . PHE A 1 96 ? 10.636 1.624 -17.678 1.00 81.38 96 PHE A CA 1
ATOM 715 C C . PHE A 1 96 ? 9.203 1.479 -18.201 1.00 81.38 96 PHE A C 1
ATOM 717 O O . PHE A 1 96 ? 8.321 1.052 -17.463 1.00 81.38 96 PHE A O 1
ATOM 724 N N . GLU A 1 97 ? 8.976 1.766 -19.483 1.00 82.69 97 GLU A N 1
ATOM 725 C CA . GLU A 1 97 ? 7.635 1.734 -20.076 1.00 82.69 97 GLU A CA 1
ATOM 726 C C . GLU A 1 97 ? 7.051 0.314 -20.114 1.00 82.69 97 GLU A C 1
ATOM 728 O O . GLU A 1 97 ? 5.895 0.095 -19.753 1.00 82.69 97 GLU A O 1
ATOM 733 N N . THR A 1 98 ? 7.873 -0.681 -20.461 1.00 86.06 98 THR A N 1
ATOM 734 C CA . THR A 1 98 ? 7.455 -2.094 -20.473 1.00 86.06 98 THR A CA 1
ATOM 735 C C . THR A 1 98 ? 7.042 -2.563 -19.075 1.00 86.06 98 THR A C 1
ATOM 737 O O . THR A 1 98 ? 6.021 -3.232 -18.906 1.00 86.06 98 THR A O 1
ATOM 740 N N . TYR A 1 99 ? 7.822 -2.203 -18.057 1.00 85.00 99 TYR A N 1
ATOM 741 C CA . TYR A 1 99 ? 7.588 -2.589 -16.666 1.00 85.00 99 TYR A CA 1
ATOM 742 C C . TYR A 1 99 ? 6.418 -1.842 -16.050 1.00 85.00 99 TYR A C 1
ATOM 744 O O . TYR A 1 99 ? 5.596 -2.453 -15.368 1.00 85.00 99 TYR A O 1
ATOM 752 N N . TYR A 1 100 ? 6.280 -0.557 -16.362 1.00 82.94 100 TYR A N 1
ATOM 753 C CA . TYR A 1 100 ? 5.143 0.242 -15.939 1.00 82.94 100 TYR A CA 1
ATOM 754 C C . TYR A 1 100 ? 3.838 -0.343 -16.487 1.00 82.94 100 TYR A C 1
ATOM 756 O O . TYR A 1 100 ? 2.923 -0.641 -15.718 1.00 82.94 100 TYR A O 1
ATOM 764 N N . ASN A 1 101 ? 3.785 -0.620 -17.793 1.00 84.62 101 ASN A N 1
ATOM 765 C CA . ASN A 1 101 ? 2.609 -1.205 -18.433 1.00 84.62 101 ASN A CA 1
ATOM 766 C C . ASN A 1 101 ? 2.290 -2.603 -17.875 1.00 84.62 101 ASN A C 1
ATOM 768 O O . ASN A 1 101 ? 1.133 -2.895 -17.563 1.00 84.62 101 ASN A O 1
ATOM 772 N N . GLY A 1 102 ? 3.306 -3.450 -17.670 1.00 83.12 102 GLY A N 1
ATOM 773 C CA . GLY A 1 102 ? 3.137 -4.786 -17.091 1.00 83.12 102 GLY A CA 1
ATOM 774 C C . GLY A 1 102 ? 2.577 -4.779 -15.662 1.00 83.12 102 GLY A C 1
ATOM 775 O O . GLY A 1 102 ? 1.697 -5.591 -15.346 1.00 83.12 102 GLY A O 1
ATOM 776 N N . ALA A 1 103 ? 3.035 -3.842 -14.824 1.00 81.44 103 ALA A N 1
ATOM 777 C CA . ALA A 1 103 ? 2.574 -3.662 -13.448 1.00 81.44 103 ALA A CA 1
ATOM 778 C C . ALA A 1 103 ? 1.146 -3.090 -13.376 1.00 81.44 103 ALA A C 1
ATOM 780 O O . ALA A 1 103 ? 0.298 -3.622 -12.648 1.00 81.44 103 ALA A O 1
ATOM 781 N N . VAL A 1 104 ? 0.854 -2.049 -14.168 1.00 80.19 104 VAL A N 1
ATOM 782 C CA . VAL A 1 104 ? -0.464 -1.392 -14.213 1.00 80.19 104 VAL A CA 1
ATOM 783 C C . VAL A 1 104 ? -1.548 -2.364 -14.681 1.00 80.19 104 VAL A C 1
ATOM 785 O O . VAL A 1 104 ? -2.594 -2.460 -14.035 1.00 80.19 104 VAL A O 1
ATOM 788 N N . GLN A 1 105 ? -1.279 -3.160 -15.724 1.00 79.44 105 GLN A N 1
ATOM 789 C CA . GLN A 1 105 ? -2.211 -4.183 -16.224 1.00 79.44 105 GLN A CA 1
ATOM 790 C C . GLN A 1 105 ? -2.646 -5.185 -15.143 1.00 79.44 105 GLN A C 1
ATOM 792 O O . GLN A 1 105 ? -3.770 -5.680 -15.170 1.00 79.44 105 GLN A O 1
ATOM 797 N N . ARG A 1 106 ? -1.783 -5.475 -14.162 1.00 78.06 106 ARG A N 1
ATOM 798 C CA . ARG A 1 106 ? -2.036 -6.469 -13.102 1.00 78.06 106 ARG A CA 1
ATOM 799 C C . ARG A 1 106 ? -2.471 -5.853 -11.778 1.00 78.06 106 ARG A C 1
ATOM 801 O O . ARG A 1 106 ? -2.483 -6.531 -10.748 1.00 78.06 106 ARG A O 1
ATOM 808 N N . ARG A 1 107 ? -2.844 -4.566 -11.790 1.00 74.62 107 ARG A N 1
ATOM 809 C CA . ARG A 1 107 ? -3.256 -3.814 -10.594 1.00 74.62 107 ARG A CA 1
ATOM 810 C C . ARG A 1 107 ? -2.226 -3.924 -9.463 1.00 74.62 107 ARG A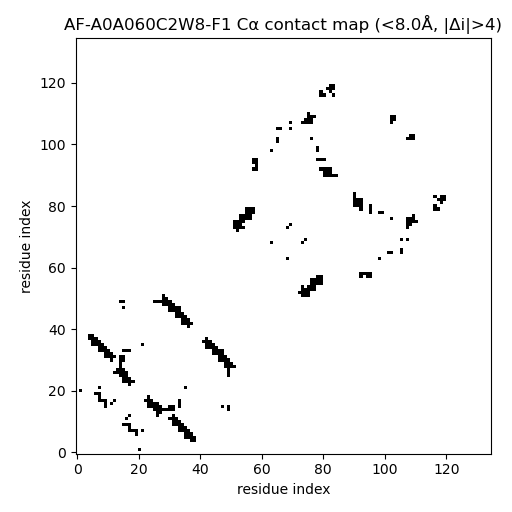 C 1
ATOM 812 O O . ARG A 1 107 ? -2.590 -3.966 -8.285 1.00 74.62 107 ARG A O 1
ATOM 819 N N . ILE A 1 108 ? -0.944 -4.031 -9.807 1.00 72.38 108 ILE A N 1
ATOM 820 C CA . ILE A 1 108 ? 0.131 -3.736 -8.866 1.00 72.38 108 ILE A CA 1
ATOM 821 C C . ILE A 1 108 ? 0.108 -2.220 -8.810 1.00 72.38 108 ILE A C 1
ATOM 823 O O . ILE A 1 108 ? 0.411 -1.557 -9.803 1.00 72.38 108 ILE A O 1
ATOM 827 N N . LYS A 1 109 ? -0.418 -1.671 -7.709 1.00 57.62 109 LYS A N 1
ATOM 828 C CA . LYS A 1 109 ? -0.604 -0.231 -7.598 1.00 57.62 109 LYS A CA 1
ATOM 829 C C . LYS A 1 109 ? 0.791 0.370 -7.669 1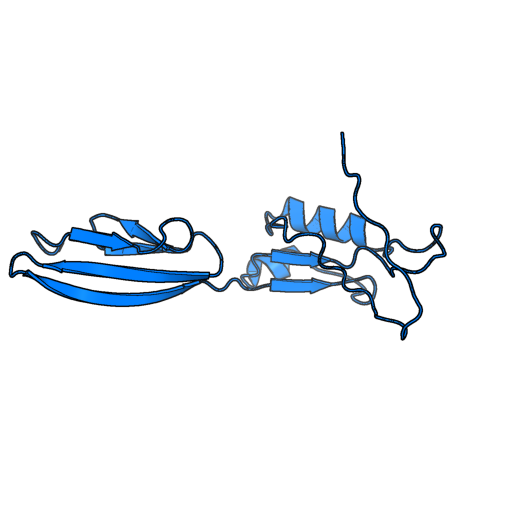.00 57.62 109 LYS A C 1
ATOM 831 O O . LYS A 1 109 ? 1.539 0.330 -6.695 1.00 57.62 109 LYS A O 1
ATOM 836 N N . G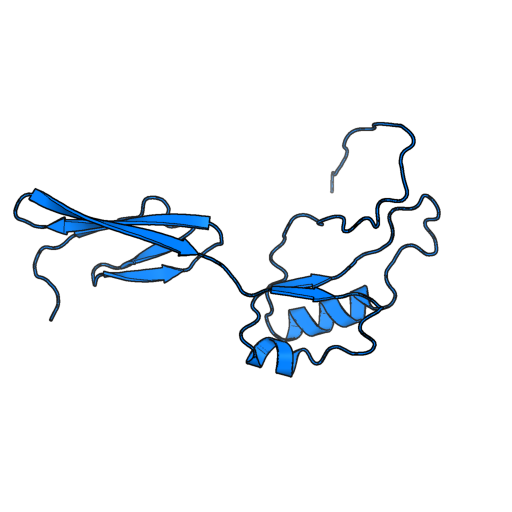LY A 1 110 ? 1.104 1.007 -8.791 1.00 48.69 110 GLY A N 1
ATOM 837 C CA . GLY A 1 110 ? 1.999 2.149 -8.801 1.00 48.69 110 GLY A CA 1
ATOM 838 C C . GLY A 1 110 ? 1.300 3.239 -8.005 1.00 48.69 110 GLY A C 1
ATOM 839 O O . GLY A 1 110 ? 0.797 4.203 -8.576 1.00 48.69 110 GLY A O 1
ATOM 840 N N . ARG A 1 111 ? 1.149 3.048 -6.681 1.00 41.97 111 ARG A N 1
ATOM 841 C CA . ARG A 1 111 ? 0.790 4.158 -5.813 1.00 41.97 111 ARG A CA 1
ATOM 842 C C . ARG A 1 111 ? 1.812 5.213 -6.165 1.00 41.97 111 ARG A C 1
ATOM 844 O O . ARG A 1 111 ? 2.993 4.898 -6.295 1.00 41.97 111 ARG A O 1
ATOM 851 N N . ARG A 1 112 ? 1.298 6.410 -6.414 1.00 34.16 112 ARG A N 1
ATOM 852 C CA . ARG A 1 112 ? 2.011 7.637 -6.743 1.00 34.16 112 ARG A CA 1
ATOM 853 C C . ARG A 1 112 ? 2.908 8.002 -5.553 1.00 34.16 112 ARG A C 1
ATOM 855 O O . ARG A 1 112 ? 2.721 9.024 -4.914 1.00 34.16 112 ARG A O 1
ATOM 862 N N . LEU A 1 113 ? 3.823 7.104 -5.199 1.00 30.56 113 LEU A N 1
ATOM 863 C CA . LEU A 1 113 ? 5.000 7.378 -4.418 1.00 30.56 113 LEU A CA 1
ATOM 864 C C . LEU A 1 113 ? 5.687 8.451 -5.250 1.00 30.56 113 LEU A C 1
ATOM 866 O O . LEU A 1 113 ? 5.911 8.210 -6.444 1.00 30.56 113 LEU A O 1
ATOM 870 N N . PRO A 1 114 ? 5.866 9.662 -4.703 1.00 29.88 114 PRO A N 1
ATOM 871 C CA . PRO A 1 114 ? 6.485 10.745 -5.438 1.00 29.88 114 PRO A CA 1
ATOM 872 C C . PRO A 1 114 ? 7.788 10.184 -5.959 1.00 29.88 114 PRO A C 1
ATOM 874 O O . PRO A 1 114 ? 8.615 9.803 -5.140 1.00 29.88 114 PRO A O 1
ATOM 877 N N . LEU A 1 115 ? 7.867 10.034 -7.286 1.00 33.16 115 LEU A N 1
ATOM 878 C CA . LEU A 1 115 ? 9.063 9.876 -8.095 1.00 33.16 115 LEU A CA 1
ATOM 879 C C . LEU A 1 115 ? 10.298 9.706 -7.207 1.00 33.16 115 LEU A C 1
ATOM 881 O O . LEU A 1 115 ? 11.026 10.672 -6.978 1.00 33.16 115 LEU A O 1
ATOM 885 N N . GLN A 1 116 ? 10.472 8.530 -6.594 1.00 35.38 116 GLN A N 1
ATOM 886 C CA . GLN A 1 116 ? 11.616 8.348 -5.721 1.00 35.38 116 GLN A CA 1
ATOM 887 C C . GLN A 1 116 ? 12.740 8.109 -6.700 1.00 35.38 116 GLN A C 1
ATOM 889 O O . GLN A 1 116 ? 12.904 7.016 -7.236 1.00 35.38 116 GLN A O 1
ATOM 894 N N . LEU A 1 117 ? 13.395 9.221 -7.030 1.00 39.12 117 LEU A N 1
ATOM 895 C CA . LEU A 1 117 ? 14.730 9.321 -7.565 1.00 39.12 117 LEU A CA 1
ATOM 896 C C . LEU A 1 117 ? 15.584 8.220 -6.915 1.00 39.12 117 LEU A C 1
ATOM 898 O O . LEU A 1 117 ? 16.314 8.467 -5.961 1.00 39.12 117 LEU A O 1
ATOM 902 N N . CYS A 1 118 ? 15.572 7.006 -7.461 1.00 40.94 118 CYS A N 1
ATOM 903 C CA . CYS A 1 118 ? 16.733 6.135 -7.403 1.00 40.94 118 CYS A CA 1
ATOM 904 C C . CYS A 1 118 ? 17.737 6.727 -8.392 1.00 40.94 118 CYS A C 1
ATOM 906 O O . CYS A 1 118 ? 18.058 6.145 -9.426 1.00 40.94 118 CYS A O 1
ATOM 908 N N . HIS A 1 119 ? 18.196 7.942 -8.078 1.00 42.69 119 HIS A N 1
ATOM 909 C CA . HIS A 1 119 ? 19.467 8.419 -8.563 1.00 42.69 119 HIS A CA 1
ATOM 910 C C . HIS A 1 119 ? 20.478 7.419 -8.035 1.00 42.69 119 HIS A C 1
ATOM 912 O O . HIS A 1 119 ? 20.688 7.296 -6.828 1.00 42.69 119 HIS A O 1
ATOM 918 N N . HIS A 1 120 ? 21.120 6.703 -8.945 1.00 37.94 120 HIS A N 1
ATOM 919 C CA . HIS A 1 120 ? 22.461 6.250 -8.657 1.00 37.94 120 HIS A CA 1
ATOM 920 C C . HIS A 1 120 ? 23.278 7.537 -8.470 1.00 37.94 120 HIS A C 1
ATOM 922 O O . HIS A 1 120 ? 23.628 8.191 -9.451 1.00 37.94 120 HIS A O 1
ATOM 928 N N . CYS A 1 121 ? 23.418 7.999 -7.223 1.00 34.47 121 CYS A N 1
ATOM 929 C CA . CYS A 1 121 ? 24.157 9.211 -6.890 1.00 34.47 121 CYS A CA 1
ATOM 930 C C . CYS A 1 121 ? 25.613 9.008 -7.312 1.00 34.47 121 CYS A C 1
ATOM 932 O O . CYS A 1 121 ? 26.410 8.441 -6.569 1.00 34.47 121 CYS A O 1
ATOM 934 N N . THR A 1 122 ? 25.977 9.482 -8.500 1.00 35.72 122 THR A N 1
ATOM 935 C CA . THR A 1 122 ? 27.371 9.821 -8.780 1.00 35.72 122 THR A CA 1
ATOM 936 C C . THR A 1 122 ? 27.760 10.972 -7.838 1.00 35.72 122 THR A C 1
ATOM 938 O O . THR A 1 122 ? 26.955 11.895 -7.673 1.00 35.72 122 THR A O 1
ATOM 941 N N . PRO A 1 123 ? 28.930 10.950 -7.175 1.00 30.09 123 PRO A N 1
ATOM 942 C CA . PRO A 1 123 ? 29.246 11.921 -6.129 1.00 30.09 123 PRO A CA 1
ATOM 943 C C . PRO A 1 123 ? 29.247 13.385 -6.622 1.00 30.09 123 PRO A C 1
ATOM 945 O O . PRO A 1 123 ? 29.973 13.741 -7.540 1.00 30.09 123 PRO A O 1
ATOM 948 N N . TRP A 1 124 ? 28.424 14.207 -5.959 1.00 26.86 124 TRP A N 1
ATOM 949 C CA . TRP A 1 124 ? 28.533 15.645 -5.632 1.00 26.86 124 TRP A CA 1
ATOM 950 C C . TRP A 1 124 ? 29.188 16.638 -6.628 1.00 26.86 124 TRP A C 1
ATOM 952 O O . TRP A 1 124 ? 30.409 16.780 -6.665 1.00 26.86 124 TRP A O 1
ATOM 962 N N . ARG A 1 125 ? 28.378 17.518 -7.248 1.00 30.95 125 ARG A N 1
ATOM 963 C CA . ARG A 1 125 ? 28.718 18.953 -7.410 1.00 30.95 125 ARG A CA 1
ATOM 964 C C . ARG A 1 125 ? 27.489 19.826 -7.720 1.00 30.95 125 ARG A C 1
ATOM 966 O O . ARG A 1 125 ? 26.877 19.709 -8.765 1.00 30.95 125 ARG A O 1
ATOM 973 N N . SER A 1 126 ? 27.163 20.705 -6.767 1.00 35.06 126 SER A N 1
ATOM 974 C CA . SER A 1 126 ? 26.468 22.003 -6.896 1.00 35.06 126 SER A CA 1
ATOM 975 C C . SER A 1 126 ? 25.331 22.170 -7.928 1.00 35.06 126 SER A C 1
ATOM 977 O O . SER A 1 126 ? 25.600 22.357 -9.106 1.00 35.06 126 SER A O 1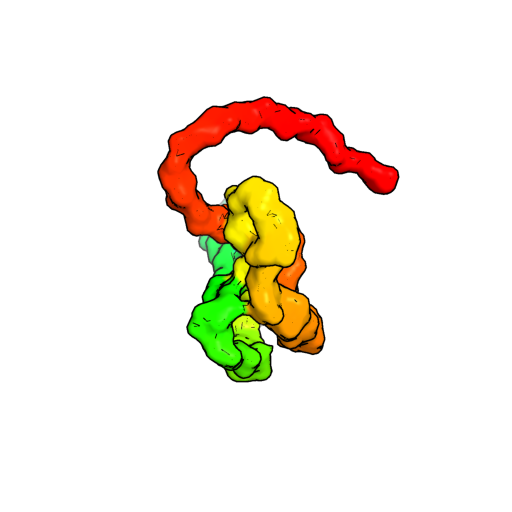
ATOM 979 N N . ARG A 1 127 ? 24.092 22.392 -7.463 1.00 33.41 127 ARG A N 1
ATOM 980 C CA . ARG A 1 127 ? 23.461 23.725 -7.258 1.00 33.41 127 ARG A CA 1
ATOM 981 C C . ARG A 1 127 ? 21.931 23.661 -7.429 1.00 33.41 127 ARG A C 1
ATOM 983 O O . ARG A 1 127 ? 21.397 23.101 -8.372 1.00 33.41 127 ARG A O 1
ATOM 990 N N . ARG A 1 128 ? 21.251 24.311 -6.482 1.00 35.84 128 ARG A N 1
ATOM 991 C CA . ARG A 1 128 ? 19.811 24.603 -6.394 1.00 35.84 128 ARG A CA 1
ATOM 992 C C . ARG A 1 128 ? 19.234 25.247 -7.668 1.00 35.84 128 ARG A C 1
ATOM 994 O O . ARG A 1 128 ? 19.867 26.161 -8.188 1.00 35.84 128 ARG A O 1
ATOM 1001 N N . ARG A 1 129 ? 17.987 24.899 -8.017 1.00 31.52 129 ARG A N 1
ATOM 1002 C CA . ARG A 1 129 ? 16.888 25.797 -8.469 1.00 31.52 129 ARG A CA 1
ATOM 1003 C C . ARG A 1 129 ? 15.587 24.974 -8.515 1.00 31.52 129 ARG A C 1
ATOM 1005 O O . ARG A 1 129 ? 15.473 24.049 -9.302 1.00 31.52 129 ARG A O 1
ATOM 1012 N N . SER A 1 130 ? 14.765 25.024 -7.465 1.00 31.39 130 SER A N 1
ATOM 1013 C CA . SER A 1 130 ? 13.556 25.866 -7.365 1.00 31.39 130 SER A CA 1
ATOM 1014 C C . SER A 1 130 ? 12.560 25.657 -8.518 1.00 31.39 130 SER A C 1
ATOM 1016 O O . SER A 1 130 ? 12.698 26.270 -9.569 1.00 31.39 130 SER A O 1
ATOM 1018 N N . SER A 1 131 ? 11.578 24.782 -8.264 1.00 31.42 131 SER A N 1
ATOM 1019 C CA . SER A 1 131 ? 10.145 24.933 -8.576 1.00 31.42 131 SER A CA 1
ATOM 1020 C C . SER A 1 131 ? 9.746 25.752 -9.811 1.00 31.42 131 SER A C 1
ATOM 1022 O O . SER A 1 131 ? 9.812 26.971 -9.733 1.00 31.42 131 SER A O 1
ATOM 1024 N N . VAL A 1 132 ? 9.165 25.096 -10.827 1.00 27.73 132 VAL A N 1
ATOM 1025 C CA . VAL A 1 132 ? 7.819 25.408 -11.363 1.00 27.73 132 VAL A CA 1
ATOM 1026 C C . VAL A 1 132 ? 7.250 24.124 -11.989 1.00 27.73 132 VAL A C 1
ATOM 1028 O O . VAL A 1 132 ? 7.731 23.656 -13.013 1.00 27.73 132 VAL A O 1
ATOM 1031 N N . PHE A 1 133 ? 6.236 23.543 -11.347 1.00 25.98 133 PHE A N 1
ATOM 1032 C CA . PHE A 1 133 ? 5.271 22.641 -11.977 1.00 25.98 133 PHE A CA 1
ATOM 1033 C C . PHE A 1 133 ? 4.004 23.479 -12.139 1.00 25.98 133 PHE A C 1
ATOM 1035 O O . PHE A 1 133 ? 3.392 23.826 -11.133 1.00 25.98 133 PHE A O 1
ATOM 1042 N N . THR A 1 134 ? 3.610 23.802 -13.364 1.00 28.50 134 THR A N 1
ATOM 1043 C CA . THR A 1 134 ? 2.226 24.172 -13.677 1.00 28.50 134 THR A CA 1
ATOM 1044 C C . THR A 1 134 ? 1.891 23.602 -15.047 1.00 28.50 134 THR A C 1
ATOM 1046 O O . THR A 1 134 ? 2.663 23.800 -15.982 1.00 28.50 134 THR A O 1
ATOM 1049 N N . SER A 1 135 ? 0.791 22.841 -15.052 1.00 39.03 135 SER A N 1
ATOM 1050 C CA . SER A 1 135 ? -0.147 22.507 -16.140 1.00 39.03 135 SER A CA 1
ATOM 1051 C C . SER A 1 135 ? 0.179 22.965 -17.556 1.00 39.03 135 SER A C 1
ATOM 1053 O O . SER A 1 135 ? 0.320 24.195 -17.735 1.00 39.03 135 SER A O 1
#

Secondary structure (DSSP, 8-state):
---TT-EEEES-TTTEEE-TT--EEE-SSEEEEEEEE-TTS-EEEEEEEE---EEEE-TTSS---HHHHHHTT--EEEE--B---S-GGG-B-TTHHHHHHHHHHTT----------------------------